Protein AF-A0A357D7J7-F1 (afdb_monomer_lite)

Sequence (88 aa):
MNEPSMETLRAYRAAVRDFLKEAVSGSYQMKEESRWDRKGNRRVFCVVQKINQALEDLTTEVLQKNSESINVLAKIDEIRGLLVDLYY

Radius of gyration: 15.2 Å; chains: 1; bounding box: 37×20×40 Å

Foldseek 3Di:
DPPPDPVVLVVVVVVLVVLLVVLVVVVVVVCVVDVDDPVLVVVSVVLVVVLVVLSVVLVVLSVPPPRDVVVNVVSVVVSVVSSVVSND

pLDDT: mean 78.28, std 14.09, range [40.84, 93.5]

Structure (mmCIF, N/CA/C/O backbone):
data_AF-A0A357D7J7-F1
#
_entry.id   AF-A0A357D7J7-F1
#
loop_
_atom_site.group_PDB
_atom_site.id
_atom_site.type_symbol
_atom_site.label_atom_id
_atom_site.label_alt_id
_atom_site.label_comp_id
_atom_site.label_asym_id
_atom_site.label_entity_id
_atom_site.label_seq_id
_atom_site.pdbx_PDB_ins_code
_atom_site.Cartn_x
_atom_site.Cartn_y
_atom_site.Cartn_z
_atom_site.occupancy
_atom_site.B_iso_or_equiv
_atom_site.auth_seq_id
_atom_site.auth_comp_id
_atom_site.auth_asym_id
_atom_site.auth_atom_id
_atom_site.pdbx_PDB_model_num
ATOM 1 N N . MET A 1 1 ? -9.622 -13.808 15.667 1.00 40.84 1 MET A N 1
ATOM 2 C CA . MET A 1 1 ? -9.621 -12.722 14.665 1.00 40.84 1 MET A CA 1
ATOM 3 C C . MET A 1 1 ? -8.535 -11.749 15.079 1.00 40.84 1 MET A C 1
ATOM 5 O O . MET A 1 1 ? -8.522 -11.373 16.240 1.00 40.84 1 MET A O 1
ATOM 9 N N . ASN A 1 2 ? -7.576 -11.446 14.204 1.00 54.69 2 ASN A N 1
ATOM 10 C CA . ASN A 1 2 ? -6.515 -10.491 14.516 1.00 54.69 2 ASN A CA 1
ATOM 11 C C . ASN A 1 2 ? -7.113 -9.084 14.387 1.00 54.69 2 ASN A C 1
ATOM 13 O O . ASN A 1 2 ? -7.407 -8.659 13.272 1.00 54.69 2 ASN A O 1
ATOM 17 N N . GLU A 1 3 ? -7.382 -8.416 15.506 1.00 60.69 3 GLU A N 1
ATOM 18 C CA . GLU A 1 3 ? -7.893 -7.042 15.499 1.00 60.69 3 GLU A CA 1
ATOM 19 C C . GLU A 1 3 ? -6.913 -6.127 14.741 1.00 60.69 3 GLU A C 1
ATOM 21 O O . GLU A 1 3 ? -5.696 -6.264 14.920 1.00 60.69 3 GLU A O 1
ATOM 26 N N . PRO A 1 4 ? -7.395 -5.216 13.875 1.00 65.06 4 PRO A N 1
ATOM 27 C CA . PRO A 1 4 ? -6.540 -4.230 13.230 1.00 65.06 4 PRO A CA 1
ATOM 28 C C . PRO A 1 4 ? -5.989 -3.276 14.296 1.00 65.06 4 PRO A C 1
ATOM 30 O O . PRO A 1 4 ? -6.614 -2.285 14.662 1.00 65.06 4 PRO A O 1
ATOM 33 N N . SER A 1 5 ? -4.806 -3.591 14.820 1.00 75.50 5 SER A N 1
ATOM 34 C CA . SER A 1 5 ? -4.094 -2.723 15.749 1.00 75.50 5 SER A CA 1
ATOM 35 C C . SER A 1 5 ? -3.247 -1.706 14.984 1.00 75.50 5 SER A C 1
ATOM 37 O O . SER A 1 5 ? -2.756 -1.960 13.879 1.00 75.50 5 SER A O 1
ATOM 39 N N . MET A 1 6 ? -3.022 -0.544 15.599 1.00 76.69 6 MET A N 1
ATOM 40 C CA . MET A 1 6 ? -2.120 0.489 15.071 1.00 76.69 6 MET A CA 1
ATOM 41 C C . MET A 1 6 ? -0.709 -0.050 14.785 1.00 76.69 6 MET A C 1
ATOM 43 O O . MET A 1 6 ? -0.051 0.405 13.849 1.00 76.69 6 MET A O 1
ATOM 47 N N . GLU A 1 7 ? -0.242 -1.035 15.555 1.00 83.31 7 GLU A N 1
ATOM 48 C CA . GLU A 1 7 ? 1.041 -1.703 15.314 1.00 83.31 7 GLU A CA 1
ATOM 49 C C . GLU A 1 7 ? 1.013 -2.561 14.050 1.00 83.31 7 GLU A C 1
ATOM 51 O O . GLU A 1 7 ? 1.916 -2.448 13.219 1.00 83.31 7 GLU A O 1
ATOM 56 N N . THR A 1 8 ? -0.042 -3.357 13.849 1.00 84.06 8 THR A N 1
ATOM 57 C CA . THR A 1 8 ? -0.204 -4.163 12.631 1.00 84.06 8 THR A CA 1
ATOM 58 C C . THR A 1 8 ? -0.280 -3.277 11.388 1.00 84.06 8 THR A C 1
ATOM 60 O O . THR A 1 8 ? 0.342 -3.585 10.372 1.00 84.06 8 THR A O 1
ATOM 63 N N . LEU A 1 9 ? -0.964 -2.135 11.474 1.00 85.00 9 LEU A N 1
ATOM 64 C CA . LEU A 1 9 ? -1.094 -1.186 10.366 1.00 85.00 9 LEU A CA 1
ATOM 65 C C . LEU A 1 9 ? 0.239 -0.513 10.016 1.00 85.00 9 LEU A C 1
ATOM 67 O O . LEU A 1 9 ? 0.588 -0.376 8.842 1.00 85.00 9 LEU A O 1
ATOM 71 N N . ARG A 1 10 ? 1.031 -0.152 11.033 1.00 87.44 10 ARG A N 1
ATOM 72 C CA . ARG A 1 10 ? 2.396 0.360 10.844 1.00 87.44 10 ARG A CA 1
ATOM 73 C C . ARG A 1 10 ? 3.309 -0.682 10.206 1.00 87.44 10 ARG A C 1
ATOM 75 O O . ARG A 1 10 ? 4.033 -0.341 9.272 1.00 87.44 10 ARG A O 1
ATOM 82 N N . ALA A 1 11 ? 3.259 -1.926 10.681 1.00 89.75 11 ALA A N 1
ATOM 83 C CA . ALA A 1 11 ? 4.035 -3.026 10.118 1.00 89.75 11 ALA A CA 1
ATOM 84 C C . ALA A 1 11 ? 3.653 -3.283 8.653 1.00 89.75 11 ALA A C 1
ATOM 86 O O . ALA A 1 11 ? 4.530 -3.381 7.796 1.00 89.75 11 ALA A O 1
ATOM 87 N N . TYR A 1 12 ? 2.353 -3.290 8.346 1.00 90.12 12 TYR A N 1
ATOM 88 C CA . TYR A 1 12 ? 1.852 -3.432 6.982 1.00 90.12 12 TYR A CA 1
ATOM 89 C C . TYR A 1 12 ? 2.350 -2.304 6.072 1.00 90.12 12 TYR A C 1
A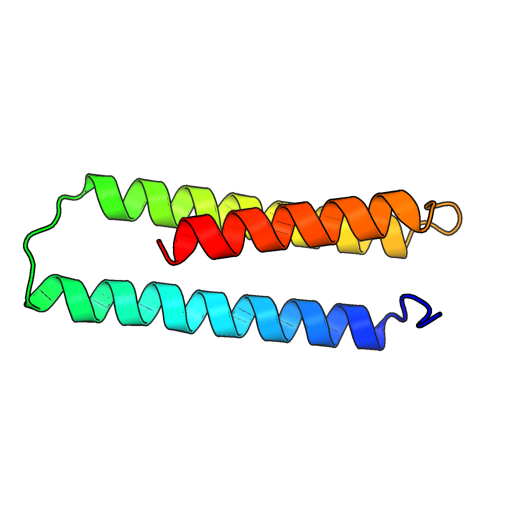TOM 91 O O . TYR A 1 12 ? 2.934 -2.564 5.022 1.00 90.12 12 TYR A O 1
ATOM 99 N N . ARG A 1 13 ? 2.217 -1.042 6.500 1.00 89.62 13 ARG A N 1
ATOM 100 C CA . ARG A 1 13 ? 2.690 0.117 5.726 1.00 89.62 13 ARG A CA 1
ATOM 101 C C . ARG A 1 13 ? 4.200 0.076 5.482 1.00 89.62 13 ARG A C 1
ATOM 103 O O . ARG A 1 13 ? 4.653 0.458 4.404 1.00 89.62 13 ARG A O 1
ATOM 110 N N . ALA A 1 14 ? 4.980 -0.373 6.465 1.00 91.88 14 ALA A N 1
ATOM 111 C CA . ALA A 1 14 ? 6.422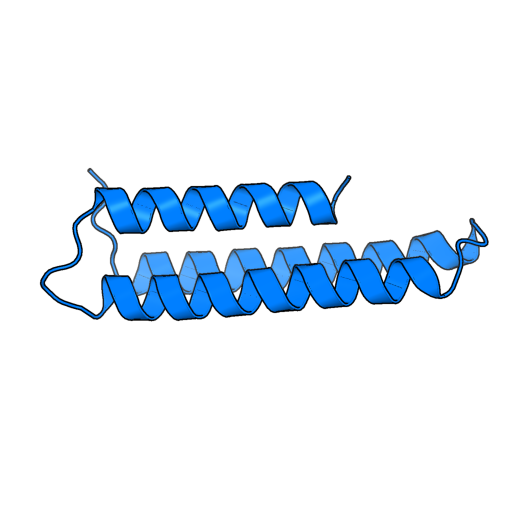 -0.545 6.312 1.00 91.88 14 ALA A CA 1
ATOM 112 C C . ALA A 1 14 ? 6.751 -1.627 5.273 1.00 91.88 14 ALA A C 1
ATOM 114 O O . ALA A 1 14 ? 7.512 -1.350 4.349 1.00 91.88 14 ALA A O 1
ATOM 115 N N . ALA A 1 15 ? 6.112 -2.796 5.366 1.00 92.44 15 ALA A N 1
ATOM 116 C CA . ALA A 1 15 ? 6.309 -3.897 4.426 1.00 92.44 15 ALA A CA 1
ATOM 117 C C . ALA A 1 15 ? 5.952 -3.503 2.984 1.00 92.44 15 ALA A C 1
ATOM 119 O O . ALA A 1 15 ? 6.736 -3.747 2.070 1.00 92.44 15 ALA A O 1
ATOM 120 N N . VAL A 1 16 ? 4.814 -2.827 2.780 1.00 91.81 16 VAL A N 1
ATOM 121 C CA . VAL A 1 16 ? 4.413 -2.340 1.449 1.00 91.81 16 VAL A CA 1
ATOM 122 C C . VAL A 1 16 ? 5.430 -1.336 0.910 1.00 91.81 16 VAL A C 1
ATOM 124 O O . VAL A 1 16 ? 5.845 -1.434 -0.240 1.00 91.81 16 VAL A O 1
ATOM 127 N N . ARG A 1 17 ? 5.887 -0.389 1.737 1.00 90.06 17 ARG A N 1
ATOM 128 C CA . ARG A 1 17 ? 6.898 0.593 1.326 1.00 90.06 17 ARG A CA 1
ATOM 129 C C . ARG A 1 17 ? 8.204 -0.075 0.901 1.00 90.06 17 ARG A C 1
ATOM 131 O O . ARG A 1 17 ? 8.806 0.359 -0.077 1.00 90.06 17 ARG A O 1
ATOM 138 N N . ASP A 1 1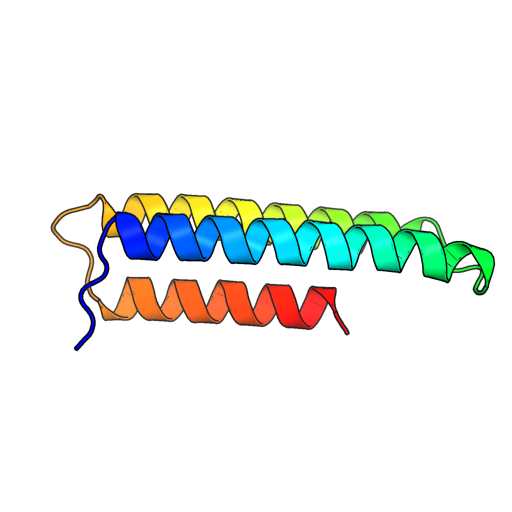8 ? 8.664 -1.070 1.648 1.00 90.75 18 ASP A N 1
ATOM 139 C CA . ASP A 1 18 ? 9.925 -1.737 1.339 1.00 90.75 18 ASP A CA 1
ATOM 140 C C . ASP A 1 18 ? 9.784 -2.618 0.085 1.00 90.75 18 ASP A C 1
ATOM 142 O O . ASP A 1 18 ? 10.645 -2.550 -0.786 1.00 90.75 18 ASP A O 1
ATOM 146 N N . PHE A 1 19 ? 8.637 -3.276 -0.122 1.00 89.12 19 PHE A N 1
ATOM 147 C CA . PHE A 1 19 ? 8.315 -3.922 -1.401 1.00 89.12 19 PHE A CA 1
ATOM 148 C C . PHE A 1 19 ? 8.333 -2.941 -2.583 1.00 89.12 19 PHE A C 1
ATOM 150 O O . PHE A 1 19 ? 8.936 -3.228 -3.612 1.00 89.12 19 PHE A O 1
ATOM 157 N N . LEU A 1 20 ? 7.705 -1.765 -2.448 1.00 87.38 20 LEU A N 1
ATOM 158 C CA . LEU A 1 20 ? 7.691 -0.751 -3.509 1.00 87.38 20 LEU A CA 1
ATOM 159 C C . LEU A 1 20 ? 9.102 -0.278 -3.872 1.00 87.38 20 LEU A C 1
ATOM 161 O O . LEU A 1 20 ? 9.382 -0.045 -5.046 1.00 87.38 20 LEU A O 1
ATOM 165 N N . LYS A 1 21 ? 9.993 -0.133 -2.883 1.00 85.56 21 LYS A N 1
ATOM 166 C CA . LYS A 1 21 ? 11.395 0.226 -3.136 1.00 85.56 21 LYS A CA 1
ATOM 167 C C . LYS A 1 21 ? 12.097 -0.842 -3.963 1.00 85.56 21 LYS A C 1
ATOM 169 O O . LYS A 1 21 ? 12.735 -0.472 -4.942 1.00 85.56 21 LYS A O 1
ATOM 174 N N . GLU A 1 22 ? 11.939 -2.114 -3.602 1.00 84.50 22 GLU A N 1
ATOM 175 C CA . GLU A 1 22 ? 12.533 -3.245 -4.328 1.00 84.50 22 GLU A CA 1
ATOM 176 C C . GLU A 1 22 ? 11.948 -3.399 -5.740 1.00 84.50 22 GLU A C 1
ATOM 178 O O . GLU A 1 22 ? 12.675 -3.588 -6.713 1.00 84.50 22 GLU A O 1
ATOM 183 N N . ALA A 1 23 ? 10.630 -3.247 -5.895 1.00 81.31 23 ALA A N 1
ATOM 184 C CA . ALA A 1 23 ? 9.976 -3.319 -7.199 1.00 81.31 23 ALA A CA 1
ATOM 185 C C . ALA A 1 23 ? 10.453 -2.194 -8.132 1.00 81.31 23 ALA A C 1
ATOM 187 O O . ALA A 1 23 ? 10.750 -2.423 -9.308 1.00 81.31 23 ALA A O 1
ATOM 188 N N . VAL A 1 24 ? 10.577 -0.969 -7.611 1.00 75.88 24 VAL A N 1
ATOM 189 C CA . VAL A 1 24 ? 11.068 0.176 -8.386 1.00 75.88 24 VAL A CA 1
ATOM 190 C C . VAL A 1 24 ? 12.567 0.046 -8.672 1.00 75.88 24 VAL A C 1
ATOM 192 O O . VAL A 1 24 ? 12.966 0.299 -9.808 1.00 75.88 24 VAL A O 1
ATOM 195 N N . SER A 1 25 ? 13.400 -0.360 -7.708 1.00 71.50 25 SER A N 1
ATOM 196 C CA . SER A 1 25 ? 14.849 -0.538 -7.908 1.00 71.50 25 SER A CA 1
ATOM 197 C C . SER A 1 25 ? 15.158 -1.657 -8.908 1.00 71.50 25 SER A C 1
ATOM 199 O O . SER A 1 25 ? 15.935 -1.435 -9.838 1.00 71.50 25 SER A O 1
ATOM 201 N N . GLY A 1 26 ? 14.481 -2.805 -8.809 1.00 65.06 26 GLY A N 1
ATOM 202 C CA . GLY A 1 26 ? 14.583 -3.904 -9.772 1.00 65.06 26 GLY A CA 1
ATOM 203 C C . GLY A 1 26 ? 14.131 -3.492 -11.176 1.00 65.06 26 GLY A C 1
ATOM 204 O O . GLY A 1 26 ? 14.791 -3.811 -12.166 1.00 65.06 26 GLY A O 1
ATOM 205 N N . SER A 1 27 ? 13.084 -2.663 -11.270 1.00 62.88 27 SER A N 1
ATOM 206 C CA . SER A 1 27 ? 12.657 -2.048 -12.536 1.00 62.88 27 SER A CA 1
ATOM 207 C C . SER A 1 27 ? 13.710 -1.106 -13.133 1.00 62.88 27 SER A C 1
ATOM 209 O O . SER A 1 27 ? 13.708 -0.880 -14.341 1.00 62.88 27 SER A O 1
ATOM 211 N N . TYR A 1 28 ? 14.591 -0.505 -12.323 1.00 56.09 28 TYR A N 1
ATOM 212 C CA . TYR A 1 28 ? 15.722 0.284 -12.821 1.00 56.09 28 TYR A CA 1
ATOM 213 C C . TYR A 1 28 ? 16.883 -0.596 -13.294 1.00 56.09 28 TYR A C 1
ATOM 215 O O . TYR A 1 28 ? 17.470 -0.271 -14.320 1.00 56.09 28 TYR A O 1
ATOM 223 N N . GLN A 1 29 ? 17.178 -1.709 -12.616 1.00 54.75 29 GLN A N 1
ATOM 224 C CA . GLN A 1 29 ? 18.238 -2.637 -13.033 1.00 54.75 29 GLN A CA 1
ATOM 225 C C . GLN A 1 29 ? 17.883 -3.395 -14.324 1.00 54.75 29 GLN A C 1
ATOM 227 O O . GLN A 1 29 ? 18.725 -3.518 -15.208 1.00 54.75 29 GLN A O 1
ATOM 232 N N . MET A 1 30 ? 16.621 -3.802 -14.515 1.00 52.03 30 MET A N 1
ATOM 233 C CA . MET A 1 30 ? 16.174 -4.430 -15.773 1.00 52.03 30 MET A CA 1
ATOM 234 C C . MET A 1 30 ? 16.197 -3.495 -16.999 1.00 52.03 30 MET A C 1
ATOM 236 O O . MET A 1 30 ? 16.172 -3.969 -18.137 1.00 52.03 30 MET A O 1
ATOM 240 N N . LYS A 1 31 ? 16.280 -2.169 -16.808 1.00 52.09 31 LYS A N 1
ATOM 241 C CA . LYS A 1 31 ? 16.407 -1.201 -17.917 1.00 52.09 31 LYS A CA 1
ATOM 242 C C . LYS A 1 31 ? 17.771 -1.224 -18.600 1.00 52.09 31 LYS A C 1
ATOM 244 O O . LYS A 1 31 ? 17.859 -0.735 -19.725 1.00 52.09 31 LYS A O 1
ATOM 249 N N . GLU A 1 32 ? 18.818 -1.737 -17.950 1.00 49.69 32 GLU A N 1
ATOM 250 C CA . GLU A 1 32 ? 20.128 -1.874 -18.602 1.00 49.69 32 GLU A CA 1
ATOM 251 C C . GLU A 1 32 ? 20.121 -2.987 -19.659 1.00 49.69 32 GLU A C 1
ATOM 253 O O . GLU A 1 32 ? 20.795 -2.858 -20.679 1.00 49.69 32 GLU A O 1
ATOM 258 N N . GLU A 1 33 ? 19.293 -4.023 -19.484 1.00 51.59 33 GLU A N 1
ATOM 259 C CA . GLU A 1 33 ? 19.220 -5.159 -20.414 1.00 51.59 33 GLU A CA 1
ATOM 260 C C . GLU A 1 33 ? 18.110 -5.033 -21.468 1.00 51.59 33 GLU A C 1
ATOM 262 O O . GLU A 1 33 ? 18.257 -5.538 -22.582 1.00 51.59 33 GLU A O 1
ATOM 267 N N . SER A 1 34 ? 17.009 -4.335 -21.170 1.00 49.78 34 SER A N 1
ATOM 268 C CA . SER A 1 34 ? 15.874 -4.218 -22.089 1.00 49.78 34 SER A CA 1
ATOM 269 C C . SER A 1 34 ? 15.475 -2.761 -22.299 1.00 49.78 34 SER A C 1
ATOM 271 O O . SER A 1 34 ? 15.007 -2.070 -21.392 1.00 49.78 34 SER A O 1
ATOM 273 N N . ARG A 1 35 ? 15.644 -2.280 -23.536 1.00 50.88 35 ARG A N 1
ATOM 274 C CA . ARG A 1 35 ? 15.139 -0.985 -24.014 1.00 50.88 35 ARG A CA 1
ATOM 275 C C . ARG A 1 35 ? 13.604 -0.959 -23.942 1.00 50.88 35 ARG A C 1
ATOM 277 O O . ARG A 1 35 ? 12.949 -1.147 -24.963 1.00 50.88 35 ARG A O 1
ATOM 284 N N . TRP A 1 36 ? 13.016 -0.695 -22.775 1.00 53.22 36 TRP A N 1
ATOM 285 C CA . TRP A 1 36 ? 11.572 -0.472 -22.653 1.00 53.22 36 TRP A CA 1
ATOM 286 C C . TRP A 1 36 ? 11.253 0.986 -22.277 1.00 53.22 36 TRP A C 1
ATOM 288 O O . TRP A 1 36 ? 11.705 1.528 -21.272 1.00 53.22 36 TRP A O 1
ATOM 298 N N . ASP A 1 37 ? 10.499 1.610 -23.180 1.00 56.53 37 ASP A N 1
ATOM 299 C CA . ASP A 1 37 ? 10.132 3.018 -23.395 1.00 56.53 37 ASP A CA 1
ATOM 300 C C . ASP A 1 37 ? 9.804 3.891 -22.146 1.00 56.53 37 ASP A C 1
ATOM 302 O O . ASP A 1 37 ? 9.334 3.416 -21.110 1.00 56.53 37 ASP A O 1
ATOM 306 N N . ARG A 1 38 ? 9.912 5.227 -22.293 1.00 55.53 38 ARG A N 1
ATOM 307 C CA . ARG A 1 38 ? 9.479 6.287 -21.343 1.00 55.53 38 ARG A CA 1
ATOM 308 C C . ARG A 1 38 ? 8.060 6.079 -20.792 1.00 55.53 38 ARG A C 1
ATOM 310 O O . ARG A 1 38 ? 7.730 6.597 -19.724 1.00 55.53 38 ARG A O 1
ATOM 317 N N . LYS A 1 39 ? 7.219 5.325 -21.505 1.00 59.03 39 LYS A N 1
ATOM 318 C CA . LYS A 1 39 ? 5.838 4.982 -21.137 1.00 59.03 39 LYS A CA 1
ATOM 319 C C . LYS A 1 39 ? 5.741 4.068 -19.902 1.00 59.03 39 LYS A C 1
ATOM 321 O O . LYS A 1 39 ? 4.807 4.231 -19.119 1.00 59.03 39 LYS A O 1
ATOM 326 N N . GLY A 1 40 ? 6.712 3.173 -19.682 1.00 62.84 40 GLY A N 1
ATOM 327 C CA . GLY A 1 40 ? 6.727 2.249 -18.535 1.00 62.84 40 GLY A CA 1
ATOM 328 C C . GLY A 1 40 ? 6.872 2.968 -17.190 1.00 62.84 40 GLY A C 1
ATOM 329 O O . GLY A 1 40 ? 6.114 2.707 -16.258 1.00 62.84 40 GLY A O 1
ATOM 330 N N . ASN A 1 41 ? 7.747 3.980 -17.127 1.00 67.12 41 ASN A N 1
ATOM 331 C CA . ASN A 1 41 ? 7.948 4.801 -15.923 1.00 67.12 41 ASN A CA 1
ATOM 332 C C . ASN A 1 41 ? 6.670 5.517 -15.478 1.00 67.12 41 ASN A C 1
ATOM 334 O O .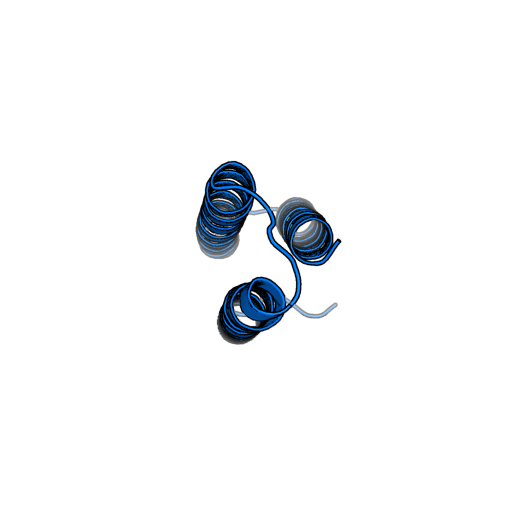 ASN A 1 41 ? 6.423 5.658 -14.283 1.00 67.12 41 ASN A O 1
ATOM 338 N N . ARG A 1 42 ? 5.848 5.962 -16.435 1.00 73.62 42 ARG A N 1
ATOM 339 C CA . ARG A 1 42 ? 4.593 6.652 -16.130 1.00 73.62 42 ARG A CA 1
ATOM 340 C C . ARG A 1 42 ? 3.551 5.697 -15.546 1.00 73.62 42 ARG A C 1
ATOM 342 O O . ARG A 1 42 ? 2.864 6.091 -14.611 1.00 73.62 42 ARG A O 1
ATOM 349 N N . ARG A 1 43 ? 3.459 4.454 -16.041 1.00 79.31 43 ARG A N 1
ATOM 350 C CA . ARG A 1 43 ? 2.561 3.435 -15.465 1.00 79.31 43 ARG A CA 1
ATOM 351 C C . ARG A 1 43 ? 2.981 3.083 -14.040 1.00 79.31 43 ARG A C 1
ATOM 353 O O . ARG A 1 43 ? 2.155 3.200 -13.144 1.00 79.31 43 ARG A O 1
ATOM 360 N N . VAL A 1 44 ? 4.258 2.755 -13.834 1.00 79.81 44 VAL A N 1
ATOM 361 C CA . VAL A 1 44 ? 4.821 2.442 -12.508 1.00 79.81 44 VAL A CA 1
ATOM 362 C C . VAL A 1 44 ? 4.551 3.576 -11.524 1.00 79.81 44 VAL A C 1
ATOM 364 O O . VAL A 1 44 ? 4.004 3.345 -10.451 1.00 79.81 44 VAL A O 1
ATOM 367 N N . PHE A 1 45 ? 4.847 4.819 -11.911 1.00 81.81 45 PHE A N 1
ATOM 368 C CA . PHE A 1 45 ? 4.590 5.978 -11.060 1.00 81.81 45 PHE A CA 1
ATOM 369 C C . PHE A 1 45 ? 3.103 6.125 -10.706 1.00 81.81 45 PHE A C 1
ATOM 371 O O . PHE A 1 45 ? 2.768 6.315 -9.538 1.00 81.81 45 PHE A O 1
ATOM 378 N N . CYS A 1 46 ? 2.199 5.986 -11.683 1.00 85.75 46 CYS A N 1
ATOM 379 C CA . CYS A 1 46 ? 0.760 6.035 -11.428 1.00 85.75 46 CYS A CA 1
ATOM 380 C C . CYS A 1 46 ? 0.288 4.921 -10.480 1.00 85.75 46 CYS A C 1
A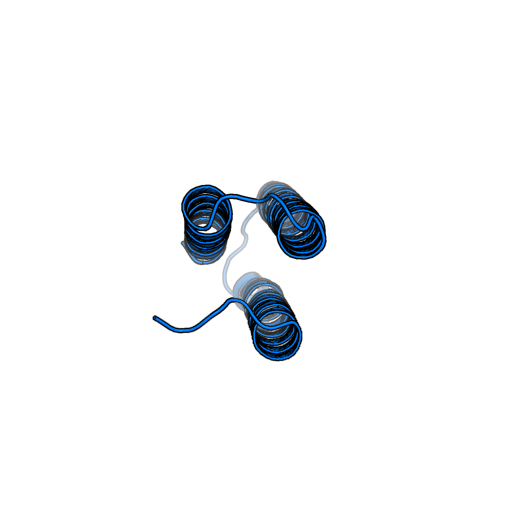TOM 382 O O . CYS A 1 46 ? -0.543 5.186 -9.615 1.00 85.75 46 CYS A O 1
ATOM 384 N N . VAL A 1 47 ? 0.802 3.694 -10.617 1.00 87.69 47 VAL A N 1
ATOM 385 C CA . VAL A 1 47 ? 0.449 2.569 -9.733 1.00 87.69 47 VAL A CA 1
ATOM 386 C C . VAL A 1 47 ? 0.964 2.818 -8.314 1.00 87.69 47 VAL A C 1
ATOM 388 O O . VAL A 1 47 ? 0.196 2.708 -7.362 1.00 87.69 47 VAL A O 1
ATOM 391 N N . VAL A 1 48 ? 2.213 3.267 -8.163 1.00 87.56 48 VAL A N 1
ATOM 392 C CA . VAL A 1 48 ? 2.789 3.640 -6.859 1.00 87.56 48 VAL A CA 1
ATOM 393 C C . VAL A 1 48 ? 1.969 4.741 -6.180 1.00 87.56 48 VAL A C 1
ATOM 395 O O . VAL A 1 48 ? 1.689 4.647 -4.985 1.00 87.56 48 VAL A O 1
ATOM 398 N N . GLN A 1 49 ? 1.536 5.767 -6.920 1.00 89.38 49 GLN A N 1
ATOM 399 C CA . GLN A 1 49 ? 0.673 6.810 -6.359 1.00 89.38 49 GLN A CA 1
ATOM 400 C C . GLN A 1 49 ? -0.673 6.260 -5.874 1.00 89.38 49 GLN A C 1
ATOM 402 O O . GLN A 1 49 ? -1.109 6.626 -4.785 1.00 89.38 49 GLN A O 1
ATOM 407 N N . LYS A 1 50 ? -1.304 5.355 -6.632 1.00 92.62 50 LYS A N 1
ATOM 408 C CA . LYS A 1 50 ? -2.554 4.703 -6.210 1.00 92.62 50 LYS A CA 1
ATOM 409 C C . LYS A 1 50 ? -2.372 3.876 -4.938 1.00 92.62 50 LYS A C 1
ATOM 411 O O . LYS A 1 50 ? -3.205 3.960 -4.043 1.00 92.62 50 LYS A O 1
ATOM 416 N N . ILE A 1 51 ? -1.272 3.128 -4.832 1.00 92.38 51 ILE A N 1
ATOM 417 C CA . ILE A 1 51 ? -0.957 2.328 -3.638 1.00 92.38 51 ILE A CA 1
ATOM 418 C C . ILE A 1 51 ? -0.791 3.229 -2.411 1.00 92.38 51 ILE A C 1
ATOM 420 O O . ILE A 1 51 ? -1.322 2.922 -1.345 1.00 92.38 51 ILE A O 1
ATOM 424 N N . ASN A 1 52 ? -0.091 4.358 -2.557 1.00 89.88 52 ASN A N 1
ATOM 425 C CA . ASN A 1 52 ? 0.074 5.318 -1.466 1.00 89.88 52 ASN A CA 1
ATOM 426 C C . ASN A 1 52 ? -1.271 5.885 -0.996 1.00 89.88 52 ASN A C 1
ATOM 428 O O . ASN A 1 52 ? -1.516 5.897 0.208 1.00 89.88 52 ASN A O 1
ATOM 432 N N . GLN A 1 53 ? -2.148 6.275 -1.926 1.00 93.50 53 GLN A N 1
ATOM 433 C CA . GLN A 1 53 ? -3.483 6.772 -1.586 1.00 93.50 53 GLN A CA 1
ATOM 434 C C . GLN A 1 53 ? -4.309 5.710 -0.848 1.00 93.50 53 GLN A C 1
ATOM 436 O O . GLN A 1 53 ? -4.868 5.986 0.208 1.00 93.50 53 GLN A O 1
ATOM 441 N N . ALA A 1 54 ? -4.324 4.469 -1.343 1.00 91.25 54 ALA A N 1
ATOM 442 C CA . ALA A 1 54 ? -5.062 3.380 -0.704 1.00 91.25 54 ALA A CA 1
ATOM 443 C C . ALA A 1 54 ? -4.560 3.080 0.726 1.00 91.25 54 ALA A C 1
ATOM 445 O O . ALA A 1 54 ? -5.353 2.749 1.606 1.00 91.25 54 ALA A O 1
ATOM 446 N N . LEU A 1 55 ? -3.256 3.237 0.991 1.00 90.94 55 LEU A N 1
ATOM 447 C CA . LEU A 1 55 ? -2.690 3.122 2.342 1.00 90.94 55 LEU A CA 1
ATOM 448 C C . LEU A 1 55 ? -3.121 4.266 3.273 1.00 90.94 55 LEU A C 1
ATOM 450 O O . LEU A 1 55 ? -3.304 4.040 4.473 1.00 90.94 55 LEU A O 1
ATOM 454 N N . GLU A 1 56 ? -3.251 5.489 2.757 1.00 90.50 56 GLU A N 1
ATOM 455 C CA . GLU A 1 56 ? -3.760 6.634 3.524 1.00 90.50 56 GLU A CA 1
ATOM 456 C C . GLU A 1 56 ? -5.243 6.462 3.862 1.00 90.50 56 GLU A C 1
ATOM 458 O O . GLU A 1 56 ? -5.637 6.659 5.016 1.00 90.50 56 GLU A O 1
ATOM 463 N N . ASP A 1 57 ? -6.038 5.999 2.899 1.00 90.31 57 ASP A N 1
ATOM 464 C CA . ASP A 1 57 ? -7.453 5.682 3.093 1.00 90.31 57 ASP A CA 1
ATOM 465 C C . ASP A 1 57 ? -7.625 4.584 4.152 1.00 90.31 57 ASP A C 1
ATOM 467 O O . ASP A 1 57 ? -8.371 4.764 5.112 1.00 90.31 57 ASP A O 1
ATOM 471 N N . LEU A 1 58 ? -6.855 3.491 4.052 1.00 89.00 58 LEU A N 1
ATOM 472 C CA . LEU A 1 58 ? -6.856 2.401 5.034 1.00 89.00 58 LEU A CA 1
ATOM 473 C C . LEU A 1 58 ? -6.513 2.900 6.445 1.00 89.00 58 LEU A C 1
ATOM 475 O O . LEU A 1 58 ? -7.135 2.500 7.428 1.00 89.00 58 LEU A O 1
ATOM 479 N N . THR A 1 59 ? -5.517 3.782 6.553 1.00 87.00 59 THR A N 1
ATOM 480 C CA . THR A 1 59 ? -5.130 4.378 7.839 1.00 87.00 59 THR A CA 1
ATOM 481 C C . THR A 1 59 ? -6.271 5.222 8.404 1.00 87.00 59 THR A C 1
ATOM 483 O O . THR A 1 59 ? -6.552 5.162 9.599 1.00 87.00 59 THR A O 1
ATOM 486 N N . THR A 1 60 ? -6.951 5.982 7.547 1.00 87.44 60 THR A N 1
ATOM 487 C CA . THR A 1 60 ? -8.082 6.832 7.930 1.00 87.44 60 THR A CA 1
ATOM 488 C C . THR A 1 60 ? -9.264 5.991 8.398 1.00 87.44 60 THR A C 1
ATOM 490 O O . THR A 1 60 ? -9.832 6.281 9.448 1.00 87.44 60 THR A O 1
ATOM 493 N N . GLU A 1 61 ? -9.590 4.917 7.678 1.00 85.56 61 GLU A N 1
ATOM 494 C CA . GLU A 1 61 ? -10.655 3.987 8.051 1.00 85.56 61 GLU A CA 1
ATOM 495 C C . GLU A 1 61 ? -10.381 3.334 9.405 1.00 85.56 61 GLU A C 1
ATOM 497 O O . GLU A 1 61 ? -11.251 3.358 10.268 1.00 85.56 61 GLU A O 1
ATOM 502 N N . VAL A 1 62 ? -9.173 2.832 9.666 1.00 82.88 62 VAL A N 1
ATOM 503 C CA . VAL A 1 62 ? -8.880 2.196 10.966 1.00 82.88 62 VAL A CA 1
ATOM 504 C C . VAL A 1 62 ? -8.869 3.196 12.129 1.00 82.88 62 VAL A C 1
ATOM 506 O O . VAL A 1 62 ? -9.202 2.835 13.256 1.00 82.88 62 VAL A O 1
ATOM 509 N N . LEU A 1 63 ? -8.539 4.467 11.883 1.00 82.62 63 LEU A N 1
ATOM 510 C CA . LEU A 1 63 ? -8.655 5.518 12.900 1.00 82.62 63 LEU A CA 1
ATOM 511 C C . LEU A 1 63 ? -10.114 5.910 13.185 1.00 82.62 63 LEU A C 1
ATOM 513 O O . LEU A 1 63 ? -10.423 6.388 14.283 1.00 82.62 63 LEU A O 1
ATOM 517 N N . GLN A 1 64 ? -11.022 5.717 12.226 1.00 83.12 64 GLN A N 1
ATOM 518 C CA . GLN A 1 64 ? -12.449 5.934 12.431 1.00 83.12 64 GLN A CA 1
ATOM 519 C C . GLN A 1 64 ? -13.032 4.798 13.276 1.00 83.12 64 GLN A C 1
ATOM 521 O O . GLN A 1 64 ? -13.156 3.668 12.832 1.00 83.12 64 GLN A O 1
ATOM 526 N N . LYS A 1 65 ? -13.477 5.110 14.497 1.00 63.34 65 LYS A N 1
ATOM 527 C CA . LYS A 1 65 ? -14.017 4.133 15.467 1.00 63.34 65 LYS A CA 1
ATOM 528 C C . LYS A 1 65 ? -15.279 3.358 15.026 1.00 63.34 65 LYS A C 1
ATOM 530 O O . LYS A 1 65 ? -15.727 2.501 15.776 1.00 63.34 65 LYS A O 1
ATOM 535 N N . ASN A 1 66 ? -15.854 3.665 13.861 1.00 61.56 66 ASN A N 1
ATOM 536 C CA . ASN A 1 66 ? -17.059 3.029 13.307 1.00 61.56 66 ASN A CA 1
ATOM 537 C C . ASN A 1 66 ? -16.798 2.293 11.980 1.00 61.56 66 ASN A C 1
ATOM 539 O O . ASN A 1 66 ? -17.748 1.964 11.273 1.00 61.56 66 ASN A O 1
ATOM 543 N N . SER A 1 67 ? -15.541 2.084 11.588 1.00 64.31 67 SER A N 1
ATOM 544 C CA . SER A 1 67 ? -15.235 1.365 10.353 1.00 64.31 67 SER A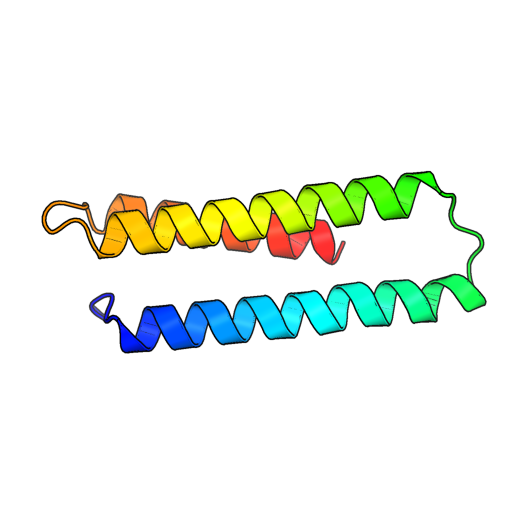 CA 1
ATOM 545 C C . SER A 1 67 ? -15.545 -0.125 10.498 1.00 64.31 67 SER A C 1
ATOM 547 O O . SER A 1 67 ? -15.068 -0.815 11.401 1.00 64.31 67 SER A O 1
ATOM 549 N N . GLU A 1 68 ? -16.377 -0.634 9.591 1.00 76.31 68 GLU A N 1
ATOM 550 C CA . GLU A 1 68 ? -16.671 -2.060 9.533 1.00 76.31 68 GLU A CA 1
ATOM 551 C C . GLU A 1 68 ? -15.412 -2.826 9.114 1.00 76.31 68 GLU A C 1
ATOM 553 O O . GLU A 1 68 ? -14.747 -2.472 8.138 1.00 76.31 68 GLU A O 1
ATOM 558 N N . SER A 1 69 ? -15.093 -3.919 9.812 1.00 76.19 69 SER A N 1
ATOM 559 C CA . SER A 1 69 ? -13.900 -4.730 9.521 1.00 76.19 69 SER A CA 1
ATOM 560 C C . SER A 1 69 ? -13.862 -5.261 8.079 1.00 76.19 69 SER A C 1
ATOM 562 O O . SER A 1 69 ? -12.787 -5.556 7.562 1.00 76.19 69 SER A O 1
ATOM 564 N N . ILE A 1 70 ? -15.022 -5.355 7.419 1.00 81.75 70 ILE A N 1
ATOM 565 C CA . ILE A 1 70 ? -15.141 -5.750 6.013 1.00 81.75 70 ILE A CA 1
ATOM 566 C C . ILE A 1 70 ? -14.578 -4.696 5.049 1.00 81.75 70 ILE A C 1
ATOM 568 O O . ILE A 1 70 ? -13.961 -5.063 4.052 1.00 81.75 70 ILE A O 1
ATOM 572 N N . ASN A 1 71 ? -14.707 -3.406 5.369 1.00 84.38 71 ASN A N 1
ATOM 573 C CA . ASN A 1 71 ? -14.198 -2.315 4.533 1.00 84.38 71 ASN A CA 1
ATOM 574 C C . ASN A 1 71 ? -12.669 -2.258 4.600 1.00 84.38 71 ASN A C 1
ATOM 576 O O . ASN A 1 71 ? -11.996 -2.237 3.570 1.00 84.38 71 ASN A O 1
ATOM 580 N N . VAL A 1 72 ? -12.122 -2.399 5.812 1.00 84.19 72 VAL A N 1
ATOM 581 C CA . VAL A 1 72 ? -10.676 -2.530 6.051 1.00 84.19 72 VAL A CA 1
ATOM 582 C C . VAL A 1 72 ? -10.104 -3.712 5.263 1.00 84.19 72 VAL A C 1
ATOM 584 O O . VAL A 1 72 ? -9.057 -3.590 4.628 1.00 84.19 72 VAL A O 1
ATOM 587 N N . LEU A 1 73 ? -10.797 -4.855 5.265 1.00 85.81 73 LEU A N 1
ATOM 588 C CA . LEU A 1 73 ? -10.375 -6.032 4.507 1.00 85.81 73 LEU A CA 1
ATOM 589 C C . LEU A 1 73 ? -10.402 -5.780 2.992 1.00 85.81 73 LEU A C 1
ATOM 591 O O . LEU A 1 73 ? -9.422 -6.087 2.314 1.00 85.81 73 LEU A O 1
ATOM 595 N N . ALA A 1 74 ? -11.473 -5.174 2.475 1.00 89.12 74 ALA A N 1
ATOM 596 C CA . ALA A 1 74 ? -11.588 -4.831 1.059 1.00 89.12 74 ALA A CA 1
ATOM 597 C C . ALA A 1 74 ? -10.458 -3.891 0.602 1.00 89.12 74 ALA A C 1
ATOM 599 O O . ALA A 1 74 ? -9.864 -4.103 -0.455 1.00 89.12 74 ALA A O 1
ATOM 600 N N . LYS A 1 75 ? -10.093 -2.904 1.430 1.00 89.25 75 LYS A N 1
ATOM 601 C CA . LYS A 1 75 ? -8.959 -2.004 1.174 1.00 89.25 75 LYS A CA 1
ATOM 602 C C . LYS A 1 75 ? -7.620 -2.732 1.139 1.00 89.25 75 LYS A C 1
ATOM 604 O O . LYS A 1 75 ? -6.767 -2.425 0.306 1.00 89.25 75 LYS A O 1
ATOM 609 N N . ILE A 1 76 ? -7.421 -3.714 2.015 1.00 89.38 76 ILE A N 1
ATOM 610 C CA . ILE A 1 76 ? -6.213 -4.544 1.989 1.00 89.38 76 ILE A CA 1
ATOM 611 C C . ILE A 1 76 ? -6.135 -5.340 0.676 1.00 89.38 76 ILE A C 1
ATOM 613 O O . ILE A 1 76 ? -5.060 -5.395 0.076 1.00 89.38 76 ILE A O 1
ATOM 617 N N . ASP A 1 77 ? -7.242 -5.919 0.203 1.00 90.94 77 ASP A N 1
ATOM 618 C CA . ASP A 1 77 ? -7.267 -6.650 -1.073 1.00 90.94 77 ASP A CA 1
ATOM 619 C C . ASP A 1 77 ? -7.058 -5.741 -2.291 1.00 90.94 77 ASP A C 1
ATOM 621 O O . ASP A 1 77 ? -6.333 -6.118 -3.215 1.00 90.94 77 ASP A O 1
ATOM 625 N N . GLU A 1 78 ? -7.588 -4.517 -2.270 1.00 92.69 78 GLU A N 1
ATOM 626 C CA . GLU A 1 78 ? -7.304 -3.503 -3.291 1.00 92.69 78 GLU A CA 1
ATOM 627 C C . GLU A 1 78 ? -5.793 -3.217 -3.385 1.00 92.69 78 GLU A C 1
ATOM 629 O O . GLU A 1 78 ? -5.207 -3.273 -4.471 1.00 92.69 78 GLU A O 1
ATOM 634 N N . ILE A 1 79 ? -5.134 -2.986 -2.242 1.00 92.88 79 ILE A N 1
ATOM 635 C CA . ILE A 1 79 ? -3.684 -2.742 -2.182 1.00 92.88 79 ILE A CA 1
ATOM 636 C C . ILE A 1 79 ? -2.907 -3.946 -2.724 1.00 92.88 79 ILE A C 1
ATOM 638 O O . ILE A 1 79 ? -1.966 -3.764 -3.496 1.00 92.88 79 ILE A O 1
ATOM 642 N N . ARG A 1 80 ? -3.299 -5.178 -2.372 1.00 91.25 80 ARG A N 1
ATOM 643 C CA . ARG A 1 80 ? -2.663 -6.393 -2.910 1.00 91.25 80 ARG A CA 1
ATOM 644 C C . ARG A 1 80 ? -2.783 -6.475 -4.427 1.00 91.25 80 ARG A C 1
ATOM 646 O O . ARG A 1 80 ? -1.786 -6.762 -5.083 1.00 91.25 80 ARG A O 1
ATOM 653 N N . GLY A 1 81 ? -3.960 -6.193 -4.985 1.00 92.19 81 GLY A N 1
ATOM 654 C CA . GLY A 1 81 ? -4.167 -6.187 -6.434 1.00 92.19 81 GLY A CA 1
ATOM 655 C C . GLY A 1 81 ? -3.248 -5.193 -7.150 1.00 92.19 81 GLY A C 1
ATOM 656 O O . GLY A 1 81 ? -2.625 -5.537 -8.152 1.00 92.19 81 GLY A O 1
ATOM 657 N N . LEU A 1 82 ? -3.091 -3.990 -6.590 1.00 91.62 82 LEU A N 1
ATOM 658 C CA . LEU A 1 82 ? -2.178 -2.976 -7.126 1.00 91.62 82 LEU A CA 1
ATOM 659 C C . LEU A 1 82 ? -0.701 -3.392 -7.029 1.00 91.62 82 LEU A C 1
ATOM 661 O O . LEU A 1 82 ? 0.077 -3.084 -7.928 1.00 91.62 82 LEU A O 1
ATOM 665 N N . LEU A 1 83 ? -0.304 -4.090 -5.961 1.00 89.38 83 LEU A N 1
ATOM 666 C CA . LEU A 1 83 ? 1.060 -4.611 -5.814 1.00 89.38 83 LEU A CA 1
ATOM 667 C C . LEU A 1 83 ? 1.364 -5.715 -6.833 1.00 89.38 83 LEU A C 1
ATOM 669 O O . LEU A 1 83 ? 2.475 -5.766 -7.355 1.00 89.38 83 LEU A O 1
ATOM 673 N N . VAL A 1 84 ? 0.381 -6.564 -7.145 1.00 87.81 84 VAL A N 1
ATOM 674 C CA . VAL A 1 84 ? 0.511 -7.578 -8.200 1.00 87.81 84 VAL A CA 1
ATOM 675 C C . VAL A 1 84 ? 0.638 -6.919 -9.577 1.00 87.81 84 VAL A C 1
ATOM 677 O O . VAL A 1 84 ? 1.542 -7.293 -10.315 1.00 87.81 84 VAL A O 1
ATOM 680 N N . ASP A 1 85 ? -0.175 -5.901 -9.898 1.00 84.44 85 ASP A N 1
ATOM 681 C CA . ASP A 1 85 ? -0.055 -5.133 -11.162 1.00 84.44 85 ASP A CA 1
ATOM 682 C C . ASP A 1 85 ? 1.291 -4.404 -11.295 1.00 84.44 85 ASP A C 1
ATOM 684 O O . ASP A 1 85 ? 1.736 -4.118 -12.400 1.00 84.44 85 ASP A O 1
ATOM 688 N N . LEU A 1 86 ? 1.942 -4.080 -10.174 1.00 81.69 86 LEU A N 1
ATOM 689 C CA . LEU A 1 86 ? 3.266 -3.464 -10.190 1.00 81.69 86 LEU A CA 1
ATOM 690 C C . LEU A 1 86 ? 4.382 -4.473 -10.495 1.00 81.69 86 LEU A C 1
ATOM 692 O O . LEU A 1 86 ? 5.406 -4.088 -11.057 1.00 81.69 86 LEU A O 1
ATOM 696 N N . TYR A 1 87 ? 4.215 -5.729 -10.079 1.00 73.31 87 TYR A N 1
ATOM 697 C CA . TYR A 1 87 ? 5.217 -6.779 -10.262 1.00 73.31 87 TYR A CA 1
ATOM 698 C C . TYR A 1 87 ? 5.116 -7.482 -11.625 1.00 73.31 87 TYR A C 1
ATOM 700 O O . TYR A 1 87 ? 6.126 -7.980 -12.119 1.00 73.31 87 TYR A O 1
ATOM 708 N N . TYR A 1 88 ? 3.917 -7.533 -12.212 1.00 66.69 88 TYR A N 1
ATOM 709 C CA . TYR A 1 88 ? 3.612 -8.229 -13.470 1.00 66.69 88 TYR A CA 1
ATOM 710 C C . TYR A 1 88 ? 3.505 -7.273 -14.667 1.00 66.69 88 TYR A C 1
ATOM 712 O O . TYR A 1 88 ? 4.027 -7.625 -15.749 1.00 66.69 88 TYR A O 1
#

Secondary structure (DSSP, 8-state):
-----HHHHHHHHHHHHHHHHHHHHHHHHTTTTS---HHHHHHHHHHHHHHHHHHHHHHHHHHSTT--HHHHHHHHHHHHHHHHHHH-